Protein AF-A0A2E2KL95-F1 (afdb_monomer)

Mean predicted aligned error: 3.21 Å

Solvent-accessible surface area (backbone atoms only — not comparable to full-atom values): 7588 Å² total; per-residue (Å²): 129,68,72,45,83,98,46,63,73,55,68,81,46,55,66,32,42,45,35,88,83,24,69,52,95,71,27,20,20,25,52,27,46,33,40,53,53,34,44,78,71,75,39,79,72,87,60,60,79,88,52,50,71,86,41,43,65,58,36,27,51,52,53,51,51,48,60,70,66,64,46,44,42,81,46,99,56,91,45,79,69,18,39,34,41,29,14,65,64,91,57,40,55,45,44,19,27,30,40,72,42,83,92,38,21,35,41,30,22,39,86,97,62,9,22,43,76,44,34,68,68,60,43,39,76,73,49,39,73,42,77,46,27,31,36,79,48,132

Nearest PDB structures (foldseek):
  7v6s-assembly2_B  TM=7.556E-01  e=1.097E-03  Escherichia coli K-12
  8xud-assembly1_I  TM=7.707E-01  e=2.550E-03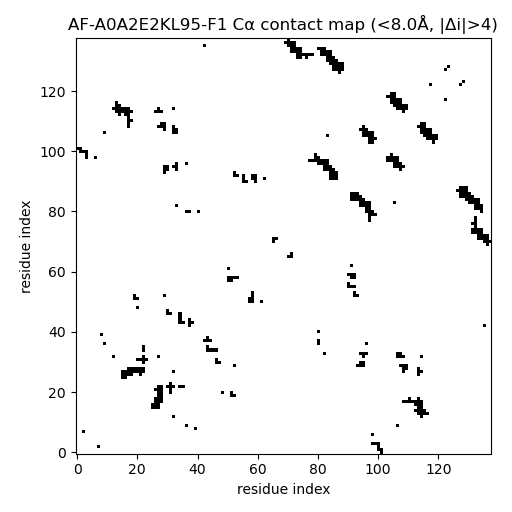  Escherichia coli K-12
  8wt4-assembly1_B  TM=7.125E-01  e=5.848E-02  Bacillus subtilis subsp. subtilis str. 168
  8vp6-assembly1_B  TM=4.740E-01  e=6.914E-01  Acetivibrio thermocellus ATCC 27405
  7t56-assembly1_B  TM=4.232E-01  e=4.270E-01  Acetivibrio thermocellus

Structure (mmCIF, N/CA/C/O backbone):
data_AF-A0A2E2KL95-F1
#
_entry.id   AF-A0A2E2KL95-F1
#
loop_
_atom_site.group_PDB
_atom_site.id
_atom_site.type_symbol
_atom_site.label_atom_id
_atom_site.label_alt_id
_atom_site.label_comp_id
_atom_site.label_asym_id
_atom_site.label_entity_id
_atom_site.label_seq_id
_atom_site.pdbx_PDB_ins_code
_atom_site.Cartn_x
_atom_site.Cartn_y
_atom_site.Cartn_z
_atom_site.occupancy
_atom_site.B_iso_or_equiv
_atom_site.auth_seq_id
_atom_site.auth_comp_id
_atom_site.auth_asym_id
_atom_site.auth_atom_id
_atom_site.pdbx_PDB_model_num
ATOM 1 N N . MET A 1 1 ? 0.826 -25.659 -0.135 1.00 55.69 1 MET A N 1
ATOM 2 C CA . MET A 1 1 ? 0.490 -24.240 -0.348 1.00 55.69 1 MET A CA 1
ATOM 3 C C . MET A 1 1 ? -0.954 -24.123 0.072 1.00 55.69 1 MET A C 1
ATOM 5 O O . MET A 1 1 ? -1.768 -24.802 -0.538 1.00 55.69 1 MET A O 1
ATOM 9 N N . GLU A 1 2 ? -1.243 -23.412 1.159 1.00 57.66 2 GLU A N 1
ATOM 10 C CA . GLU A 1 2 ? -2.640 -23.195 1.558 1.00 57.66 2 GLU A CA 1
ATOM 11 C C . GLU A 1 2 ? -3.350 -22.405 0.443 1.00 57.66 2 GLU A C 1
ATOM 13 O O . GLU A 1 2 ? -2.755 -21.448 -0.080 1.00 57.66 2 GLU A O 1
ATOM 18 N N . PRO A 1 3 ? -4.556 -22.817 0.018 1.00 61.69 3 PRO A N 1
ATOM 19 C CA . PRO A 1 3 ? -5.291 -22.132 -1.036 1.00 61.69 3 PRO A CA 1
ATOM 20 C C . PRO A 1 3 ? -5.648 -20.699 -0.619 1.00 61.69 3 PRO A C 1
ATOM 22 O O . PRO A 1 3 ? -5.939 -20.412 0.540 1.00 61.69 3 PRO A O 1
ATOM 25 N N . LEU A 1 4 ? -5.604 -19.780 -1.585 1.00 76.06 4 LEU A N 1
ATOM 26 C CA . LEU A 1 4 ? -6.007 -18.381 -1.427 1.00 76.06 4 LEU A CA 1
ATOM 27 C C . LEU A 1 4 ? -7.533 -18.255 -1.528 1.00 76.06 4 LEU A C 1
ATOM 29 O O . LEU A 1 4 ? -8.016 -17.545 -2.403 1.00 76.06 4 LEU A O 1
ATOM 33 N N . GLU A 1 5 ? -8.292 -18.969 -0.698 1.00 78.94 5 GLU A N 1
ATOM 34 C CA . GLU A 1 5 ? -9.759 -18.944 -0.786 1.00 78.94 5 GLU A CA 1
ATOM 35 C C . GLU A 1 5 ? -10.292 -17.505 -0.640 1.00 78.94 5 GLU A C 1
ATOM 37 O O . GLU A 1 5 ? -10.025 -16.824 0.355 1.00 78.94 5 GLU A O 1
ATOM 42 N N . GLY A 1 6 ? -11.000 -17.012 -1.662 1.00 86.31 6 GLY A N 1
ATOM 43 C CA . GLY A 1 6 ? -11.497 -15.629 -1.750 1.00 86.31 6 GLY A CA 1
ATOM 44 C C . GLY A 1 6 ? -10.448 -14.574 -2.144 1.00 86.31 6 GLY A C 1
ATOM 45 O O . GLY A 1 6 ? -10.754 -13.381 -2.197 1.00 86.31 6 GLY A O 1
ATOM 46 N N . PHE A 1 7 ? -9.212 -14.996 -2.415 1.00 94.31 7 PHE A N 1
ATOM 47 C CA . PHE A 1 7 ? -8.072 -14.173 -2.832 1.00 94.31 7 PHE A CA 1
ATOM 48 C C . PHE A 1 7 ? -7.351 -14.774 -4.053 1.00 94.31 7 PHE A C 1
ATOM 50 O O . PHE A 1 7 ? -6.176 -14.495 -4.291 1.00 94.31 7 PHE A O 1
ATOM 57 N N . GLU A 1 8 ? -8.026 -15.604 -4.847 1.00 93.31 8 GLU A N 1
ATOM 58 C CA . GLU A 1 8 ? -7.446 -16.309 -5.995 1.00 93.31 8 GLU A CA 1
ATOM 59 C C . GLU A 1 8 ? -6.884 -15.331 -7.035 1.00 93.31 8 GLU A C 1
ATOM 61 O O . GLU A 1 8 ? -5.825 -15.575 -7.618 1.00 93.31 8 GLU A O 1
ATOM 66 N N . TRP A 1 9 ? -7.536 -14.172 -7.172 1.00 94.06 9 TRP A N 1
ATOM 67 C CA . TRP A 1 9 ? -7.135 -13.066 -8.042 1.00 94.06 9 TRP A CA 1
ATOM 68 C C . TRP A 1 9 ? -5.718 -12.555 -7.768 1.00 94.06 9 TRP A C 1
ATOM 70 O O . TRP A 1 9 ? -5.109 -11.961 -8.650 1.00 94.06 9 TRP A O 1
ATOM 80 N N . VAL A 1 10 ? -5.147 -12.784 -6.578 1.00 96.31 10 VAL A N 1
ATOM 81 C CA . VAL A 1 10 ? -3.781 -12.348 -6.242 1.00 96.31 10 VAL A CA 1
ATOM 82 C C . VAL A 1 10 ? -2.755 -12.925 -7.221 1.00 96.31 10 VAL A C 1
ATOM 84 O O . VAL A 1 10 ? -1.794 -12.237 -7.566 1.00 96.31 10 VAL A O 1
ATOM 87 N N . GLN A 1 11 ? -2.967 -14.154 -7.708 1.00 94.25 11 GLN A N 1
ATOM 88 C CA . GLN A 1 11 ? -2.046 -14.816 -8.639 1.00 94.25 11 GLN A CA 1
ATOM 89 C C . GLN A 1 11 ? -1.906 -14.070 -9.971 1.00 94.25 11 GLN A C 1
ATOM 91 O O . GLN A 1 11 ? -0.848 -14.142 -10.589 1.00 94.25 11 GLN A O 1
ATOM 96 N N . GLU A 1 12 ? -2.926 -13.313 -10.379 1.00 94.50 12 GLU A N 1
ATOM 97 C CA . GLU A 1 12 ? -2.916 -12.520 -11.614 1.00 94.50 12 GLU A CA 1
ATOM 98 C C . GLU A 1 12 ? -1.938 -11.341 -11.545 1.00 94.50 12 GLU A C 1
ATOM 100 O O . GLU A 1 12 ? -1.494 -10.844 -12.577 1.00 94.50 12 GLU A O 1
ATOM 105 N N . TYR A 1 13 ? -1.592 -10.898 -10.3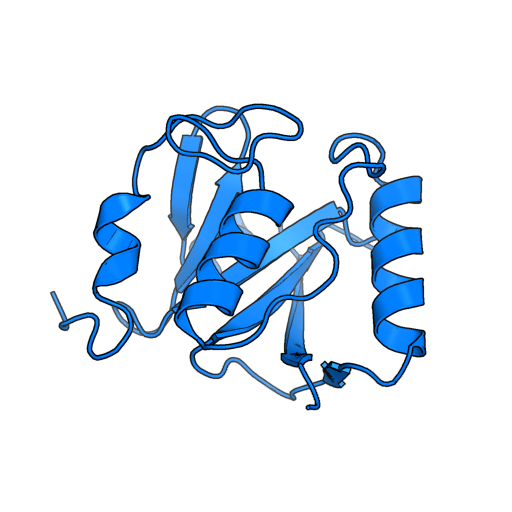33 1.00 96.75 13 TYR A N 1
ATOM 106 C CA . TYR A 1 13 ? -0.739 -9.734 -10.122 1.00 96.75 13 TYR A CA 1
ATOM 107 C C . TYR A 1 13 ? 0.710 -10.094 -9.826 1.00 96.75 13 TYR A C 1
ATOM 109 O O . TYR A 1 13 ? 1.593 -9.273 -10.064 1.00 96.75 13 TYR A O 1
ATOM 117 N N . LEU A 1 14 ? 0.967 -11.277 -9.258 1.00 96.94 14 LEU A N 1
ATOM 118 C CA . LEU A 1 14 ? 2.303 -11.645 -8.795 1.00 96.94 14 LEU A CA 1
ATOM 119 C C . LEU A 1 14 ? 3.332 -11.524 -9.919 1.00 96.94 14 LEU A C 1
ATOM 121 O O . LEU A 1 14 ? 3.109 -11.957 -11.046 1.00 96.94 14 LEU A O 1
ATOM 125 N N . TYR A 1 15 ? 4.483 -10.948 -9.571 1.00 96.88 15 TYR A N 1
ATOM 126 C CA . TYR A 1 15 ? 5.610 -10.696 -10.469 1.00 96.88 15 TYR A CA 1
ATOM 127 C C . TYR A 1 15 ? 5.366 -9.637 -11.550 1.00 96.88 15 TYR A C 1
ATOM 129 O O . TYR A 1 15 ? 6.284 -9.364 -12.327 1.00 96.88 15 TYR A O 1
ATOM 137 N N . LEU A 1 16 ? 4.195 -8.986 -11.589 1.00 98.31 16 LEU A N 1
ATOM 138 C CA . LEU A 1 16 ? 4.009 -7.847 -12.480 1.00 98.31 16 LEU A CA 1
ATOM 139 C C . LEU A 1 16 ? 4.940 -6.692 -12.071 1.00 98.31 16 LEU A C 1
ATOM 141 O O . LEU A 1 16 ? 5.096 -6.420 -10.875 1.00 98.31 16 LEU A O 1
ATOM 145 N N . PRO A 1 17 ? 5.572 -6.014 -13.045 1.00 98.25 17 PRO A N 1
ATOM 146 C CA . PRO A 1 17 ? 6.505 -4.927 -12.801 1.00 98.25 17 PRO A CA 1
ATOM 147 C C . PRO A 1 17 ? 5.967 -3.819 -11.899 1.00 98.25 17 PRO A C 1
ATOM 149 O O . PRO A 1 17 ? 4.783 -3.479 -11.902 1.00 98.25 17 PRO A O 1
ATOM 152 N N . TRP A 1 18 ? 6.896 -3.189 -11.185 1.00 97.88 18 TRP A N 1
ATOM 153 C CA . TRP A 1 18 ? 6.629 -1.922 -10.528 1.00 97.88 18 TRP A CA 1
ATOM 154 C C . TRP A 1 18 ? 6.845 -0.783 -11.518 1.00 97.88 18 TRP A C 1
ATOM 156 O O . TRP A 1 18 ? 7.886 -0.723 -12.175 1.00 97.88 18 TRP A O 1
ATOM 166 N N . GLU A 1 19 ? 5.897 0.142 -11.570 1.00 97.19 19 GLU A N 1
ATOM 167 C CA . GLU A 1 19 ? 6.003 1.391 -12.318 1.00 97.19 19 GLU A CA 1
ATOM 168 C C . GLU A 1 19 ? 5.261 2.486 -11.555 1.00 97.19 19 GLU A C 1
ATOM 170 O O . GLU A 1 19 ? 4.188 2.254 -10.998 1.00 97.19 19 GLU A O 1
ATOM 175 N N . LYS A 1 20 ? 5.856 3.678 -11.497 1.00 95.25 20 LYS A N 1
ATOM 176 C CA . LYS A 1 20 ? 5.309 4.823 -10.767 1.00 95.25 20 LYS A CA 1
ATOM 177 C C . LYS A 1 20 ? 3.935 5.207 -11.332 1.00 95.25 20 LYS A C 1
ATOM 179 O O . LYS A 1 20 ? 3.798 5.307 -12.546 1.00 95.25 20 LYS A O 1
ATOM 184 N N . TYR A 1 21 ? 2.949 5.439 -10.464 1.00 95.88 21 TYR A N 1
ATOM 185 C CA . TYR A 1 21 ? 1.556 5.773 -10.810 1.00 95.88 21 TYR A CA 1
ATOM 186 C C . TYR A 1 21 ? 0.763 4.655 -11.511 1.00 95.88 21 TYR A C 1
ATOM 188 O O . TYR A 1 21 ? -0.399 4.846 -11.881 1.00 95.88 21 TYR A O 1
ATOM 196 N N . ALA A 1 22 ? 1.344 3.467 -11.691 1.00 96.44 22 ALA A N 1
ATOM 197 C CA . ALA A 1 22 ? 0.708 2.414 -12.465 1.00 96.44 22 ALA A CA 1
ATOM 198 C C . ALA A 1 22 ? -0.427 1.718 -11.697 1.00 96.44 22 ALA A C 1
ATOM 200 O O . ALA A 1 22 ? -0.351 1.476 -10.488 1.00 96.44 22 ALA A O 1
ATOM 201 N N . THR A 1 23 ? -1.499 1.387 -12.420 1.00 96.12 23 THR A N 1
ATOM 202 C CA . THR A 1 23 ? -2.718 0.732 -11.896 1.00 96.12 23 THR A CA 1
ATOM 203 C C . THR A 1 23 ? -3.141 -0.447 -12.782 1.00 96.12 23 THR A C 1
ATOM 205 O O . THR A 1 23 ? -4.305 -0.861 -12.792 1.00 96.12 23 THR A O 1
ATOM 208 N N . GLY A 1 24 ? -2.184 -1.001 -13.528 1.00 94.56 24 GLY A N 1
ATOM 209 C CA . GLY A 1 24 ? -2.374 -2.121 -14.435 1.00 94.56 24 GLY A CA 1
ATOM 210 C C . GLY A 1 24 ? -2.618 -1.746 -15.898 1.00 94.56 24 GLY A C 1
ATOM 211 O O . GLY A 1 24 ? -2.632 -0.569 -16.252 1.00 94.56 24 GLY A O 1
ATOM 212 N N . PRO A 1 25 ? -2.833 -2.763 -16.752 1.00 95.69 25 PRO A N 1
ATOM 213 C CA . PRO A 1 25 ? -2.782 -4.188 -16.403 1.00 95.69 25 PRO A CA 1
ATOM 214 C C . PRO A 1 25 ? -1.356 -4.764 -16.378 1.00 95.69 25 PRO A C 1
ATOM 216 O O . PRO A 1 25 ? -1.162 -5.877 -15.912 1.0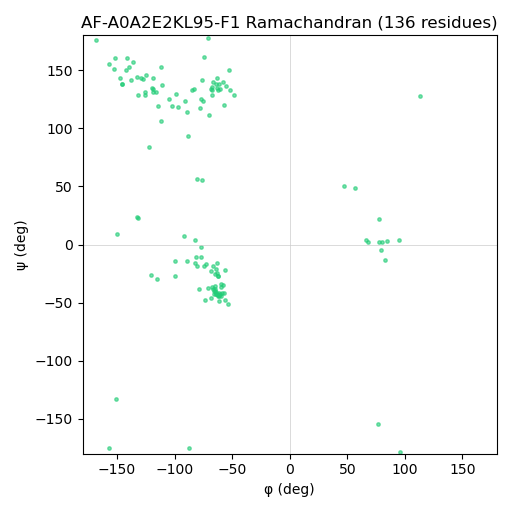0 95.69 25 PRO A O 1
ATOM 219 N N . HIS A 1 26 ? -0.356 -4.033 -16.875 1.00 97.31 26 HIS A N 1
ATOM 220 C CA . HIS A 1 26 ? 0.999 -4.569 -17.063 1.00 97.31 26 HIS A CA 1
ATOM 221 C C . HIS A 1 26 ? 1.988 -4.192 -15.958 1.00 97.31 26 HIS A C 1
ATOM 223 O O . HIS A 1 26 ? 3.056 -4.789 -15.879 1.00 97.31 26 HIS A O 1
ATOM 229 N N . SER A 1 27 ? 1.656 -3.218 -15.115 1.00 98.00 27 SER A N 1
ATOM 230 C CA . SER A 1 27 ? 2.519 -2.733 -14.040 1.00 98.00 27 SER A CA 1
ATOM 231 C C . SER A 1 27 ? 1.694 -2.068 -12.939 1.00 98.00 27 SER A C 1
ATOM 233 O O . SER A 1 27 ? 0.570 -1.612 -13.170 1.00 98.00 27 SER A O 1
ATOM 235 N N . TYR A 1 28 ? 2.237 -2.033 -11.722 1.00 97.88 28 TYR A N 1
ATOM 236 C CA . TYR A 1 28 ? 1.553 -1.500 -10.542 1.00 97.88 28 TYR A CA 1
ATOM 237 C C . TYR A 1 28 ? 2.530 -0.817 -9.591 1.00 97.88 28 TYR A C 1
ATOM 239 O O . TYR A 1 28 ? 3.583 -1.377 -9.291 1.00 97.88 28 TYR A O 1
ATOM 247 N N . ASP A 1 29 ? 2.161 0.330 -9.026 1.00 97.25 29 ASP A N 1
ATOM 248 C CA . ASP A 1 29 ? 2.792 0.815 -7.793 1.00 97.25 29 ASP A CA 1
ATOM 249 C C . ASP A 1 29 ? 2.089 0.251 -6.538 1.00 97.25 29 ASP A C 1
ATOM 251 O O . ASP A 1 29 ? 1.212 -0.619 -6.618 1.00 97.25 29 ASP A O 1
ATOM 255 N N . CYS A 1 30 ? 2.513 0.702 -5.354 1.00 96.88 30 CYS A N 1
ATOM 256 C CA . CYS A 1 30 ? 1.964 0.234 -4.083 1.00 96.88 30 CYS A CA 1
ATOM 257 C C . CYS A 1 30 ? 0.500 0.639 -3.857 1.00 96.88 30 CYS A C 1
ATOM 259 O O . CYS A 1 30 ? -0.276 -0.185 -3.377 1.00 96.88 30 CYS A O 1
ATOM 261 N N . PHE A 1 31 ? 0.089 1.846 -4.243 1.00 97.12 31 PHE A N 1
ATOM 262 C CA . PHE A 1 31 ? -1.315 2.253 -4.182 1.00 97.12 31 PHE A CA 1
ATOM 263 C C . PHE A 1 31 ? -2.153 1.526 -5.238 1.00 97.12 31 PHE A C 1
ATOM 265 O O . PHE A 1 31 ? -3.274 1.120 -4.957 1.00 97.12 31 PHE A O 1
ATOM 272 N N . GLY A 1 32 ? -1.614 1.292 -6.434 1.00 96.81 32 GLY A N 1
ATOM 273 C CA . GLY A 1 32 ? -2.306 0.637 -7.541 1.00 96.81 32 GLY A CA 1
ATOM 274 C C . GLY A 1 32 ? -2.677 -0.802 -7.249 1.00 96.81 32 GLY A C 1
ATOM 275 O O . GLY A 1 32 ? -3.805 -1.207 -7.537 1.00 96.81 32 GLY A O 1
ATOM 276 N N . VAL A 1 33 ? -1.770 -1.567 -6.639 1.00 97.19 33 VAL A N 1
ATOM 277 C CA . VAL A 1 33 ? -2.091 -2.939 -6.227 1.00 97.19 33 VAL A CA 1
ATOM 278 C C . VAL A 1 33 ? -3.125 -2.962 -5.096 1.00 97.19 33 VAL A C 1
ATOM 280 O O . VAL A 1 33 ? -4.013 -3.811 -5.109 1.00 97.19 33 VAL A O 1
ATOM 283 N N . VAL A 1 34 ? -3.080 -2.004 -4.163 1.00 97.25 34 VAL A N 1
ATOM 284 C CA . VAL A 1 34 ? -4.075 -1.889 -3.082 1.00 97.25 34 VAL A CA 1
ATOM 285 C C . VAL A 1 34 ? -5.441 -1.492 -3.630 1.00 97.25 34 VAL A C 1
ATOM 287 O O . VAL A 1 34 ? -6.427 -2.144 -3.307 1.00 97.25 34 VAL A O 1
ATOM 290 N N . TYR A 1 35 ? -5.499 -0.498 -4.515 1.00 97.00 35 TYR A N 1
ATOM 291 C CA . TYR A 1 35 ? -6.722 -0.059 -5.185 1.00 97.00 35 TYR A CA 1
ATOM 292 C C . TYR A 1 35 ? -7.398 -1.210 -5.939 1.00 97.00 35 TYR A C 1
ATOM 294 O O . TYR A 1 35 ? -8.592 -1.450 -5.773 1.00 97.00 35 TYR A O 1
ATOM 302 N N . LYS A 1 36 ? -6.635 -1.980 -6.729 1.00 96.88 36 LYS A N 1
ATOM 303 C CA . LYS A 1 36 ? -7.179 -3.155 -7.423 1.00 96.88 36 LYS A CA 1
ATOM 304 C C . LYS A 1 36 ? -7.605 -4.262 -6.467 1.00 96.88 36 LYS A C 1
ATOM 306 O O . LYS A 1 36 ? -8.666 -4.847 -6.666 1.00 96.88 36 LYS A O 1
ATOM 311 N N . GLY A 1 37 ? -6.804 -4.535 -5.439 1.00 96.44 37 GLY A N 1
ATOM 312 C CA . GLY A 1 37 ? -7.119 -5.558 -4.449 1.00 96.44 37 GLY A CA 1
ATOM 313 C C . GLY A 1 37 ? -8.394 -5.244 -3.670 1.00 96.44 37 GLY A C 1
ATOM 314 O O . GLY A 1 37 ? -9.243 -6.112 -3.515 1.00 96.44 37 GLY A O 1
ATOM 315 N N . LEU A 1 38 ? -8.586 -3.992 -3.250 1.00 95.75 38 LEU A N 1
ATOM 316 C CA . LEU A 1 38 ? -9.836 -3.551 -2.630 1.00 95.75 38 LEU A CA 1
ATOM 317 C C . LEU A 1 38 ? -11.014 -3.626 -3.607 1.00 95.75 38 LEU A C 1
ATOM 319 O O . LEU A 1 38 ? -12.105 -4.022 -3.199 1.00 95.75 38 LEU A O 1
ATOM 323 N N . GLY A 1 39 ? -10.794 -3.341 -4.895 1.00 95.75 39 GLY A N 1
ATOM 324 C CA . GLY A 1 39 ? -11.816 -3.484 -5.934 1.00 95.75 39 GLY A CA 1
ATOM 325 C C . GLY A 1 39 ? -12.356 -4.912 -6.042 1.00 95.75 39 GLY A C 1
ATOM 326 O O . GLY A 1 39 ? -13.569 -5.103 -6.111 1.00 95.75 39 GLY A O 1
ATOM 327 N 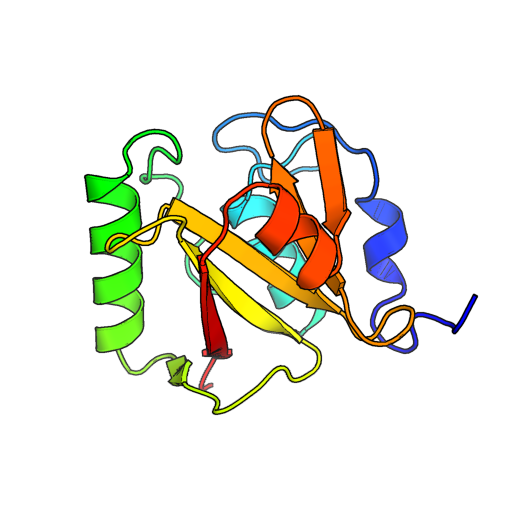N . HIS A 1 40 ? -11.479 -5.916 -5.952 1.00 94.94 40 HIS A N 1
ATOM 328 C CA . HIS A 1 40 ? -11.871 -7.332 -5.867 1.00 94.94 40 HIS A CA 1
ATOM 329 C C . HIS A 1 40 ? -12.673 -7.665 -4.601 1.00 94.94 40 HIS A C 1
ATOM 331 O O . HIS A 1 40 ? -13.473 -8.597 -4.600 1.00 94.94 40 HIS A O 1
ATOM 337 N N . LEU A 1 41 ? -12.508 -6.878 -3.536 1.00 92.75 41 LEU A N 1
ATOM 338 C CA . LEU A 1 41 ? -13.265 -6.982 -2.285 1.00 92.75 41 LEU A CA 1
ATOM 339 C C . LEU A 1 41 ? -14.522 -6.089 -2.264 1.00 92.75 41 LEU A C 1
ATOM 341 O O . LEU A 1 41 ? -15.184 -5.972 -1.231 1.00 92.75 41 LEU A O 1
ATOM 345 N N . GLY A 1 42 ? -14.867 -5.462 -3.393 1.00 92.88 42 GLY A N 1
ATOM 346 C CA . GLY A 1 42 ? -16.052 -4.615 -3.535 1.00 92.88 42 GLY A CA 1
ATOM 347 C C . GLY A 1 42 ? -15.911 -3.215 -2.929 1.00 92.88 42 GLY A C 1
ATOM 348 O O . GLY A 1 42 ? -16.925 -2.592 -2.618 1.00 92.88 42 GLY A O 1
ATOM 349 N N . CYS A 1 43 ? -14.686 -2.716 -2.746 1.00 90.94 43 CYS A N 1
ATOM 350 C CA . CYS A 1 43 ? -14.402 -1.363 -2.266 1.00 90.94 43 CYS A CA 1
ATOM 351 C C . CYS A 1 43 ? -13.473 -0.626 -3.241 1.00 90.94 43 CYS A C 1
ATOM 353 O O . CYS A 1 43 ? -12.415 -1.127 -3.598 1.00 90.94 43 CYS A O 1
ATOM 355 N N . LEU A 1 44 ? -13.848 0.578 -3.666 1.00 87.19 44 LEU A N 1
ATOM 356 C CA . LEU A 1 44 ? -13.040 1.400 -4.570 1.00 87.19 44 LEU A CA 1
ATOM 357 C C . LEU A 1 44 ? -12.749 2.749 -3.897 1.00 87.19 44 LEU A C 1
ATOM 359 O O . LEU A 1 44 ? -13.508 3.692 -4.120 1.00 87.19 44 LEU A O 1
ATOM 363 N N . PRO A 1 45 ? -11.711 2.841 -3.042 1.00 86.50 45 PRO A N 1
ATOM 364 C CA . PRO A 1 45 ? -11.295 4.121 -2.469 1.00 86.50 45 PRO A CA 1
ATOM 365 C C . PRO A 1 45 ? -10.645 5.007 -3.540 1.00 86.50 45 PRO A C 1
ATOM 367 O O . PRO A 1 45 ? -10.464 4.581 -4.686 1.00 86.50 45 PRO A O 1
ATOM 370 N N . ASP A 1 46 ? -10.250 6.225 -3.169 1.00 90.94 46 ASP A N 1
ATOM 371 C CA . ASP A 1 46 ? -9.397 7.035 -4.036 1.00 90.94 46 ASP A CA 1
ATOM 372 C C . ASP A 1 46 ? -8.083 6.286 -4.340 1.00 90.94 46 ASP A C 1
ATOM 374 O O . ASP A 1 46 ? -7.506 5.580 -3.508 1.00 90.94 46 ASP A O 1
ATOM 378 N N . ARG A 1 47 ? -7.635 6.387 -5.589 1.00 91.69 47 ARG A N 1
ATOM 379 C CA . ARG A 1 47 ? -6.395 5.785 -6.074 1.00 91.69 47 ARG A CA 1
ATOM 380 C C . ARG A 1 47 ? -5.174 6.635 -5.713 1.00 91.69 47 ARG A C 1
ATOM 382 O O . ARG A 1 47 ? -4.066 6.099 -5.759 1.00 91.69 47 ARG A O 1
ATOM 389 N N . HIS A 1 48 ? -5.346 7.914 -5.385 1.00 91.94 48 HIS A N 1
ATOM 390 C CA . HIS A 1 48 ? -4.257 8.834 -5.045 1.00 91.94 48 HIS A CA 1
ATOM 391 C C . HIS A 1 48 ? -3.187 8.961 -6.147 1.00 91.94 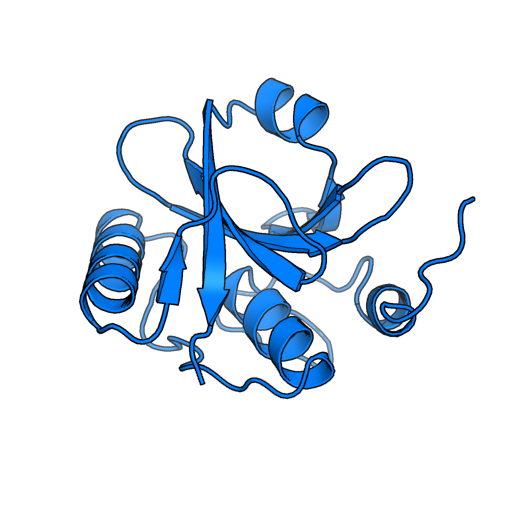48 HIS A C 1
ATOM 393 O O . HIS A 1 48 ? -1.989 8.811 -5.900 1.00 91.94 48 HIS A O 1
ATOM 399 N N . LEU A 1 49 ? -3.603 9.183 -7.402 1.00 92.38 49 LEU A N 1
ATOM 400 C CA . LEU A 1 49 ? -2.670 9.336 -8.538 1.00 92.38 49 LEU A CA 1
ATOM 401 C C . LEU A 1 49 ? -1.806 10.604 -8.439 1.00 92.38 49 LEU A C 1
ATOM 403 O O . LEU A 1 49 ? -0.763 10.692 -9.083 1.00 92.38 49 LEU A O 1
ATOM 407 N N . GLU A 1 50 ? -2.223 11.571 -7.630 1.00 88.38 50 GLU A N 1
ATOM 408 C CA . GLU A 1 50 ? -1.485 12.783 -7.291 1.00 88.38 50 GLU A CA 1
ATOM 409 C C . GLU A 1 50 ? -0.297 12.533 -6.350 1.00 88.38 50 GLU A C 1
ATOM 411 O O . GLU A 1 50 ? 0.587 13.383 -6.244 1.00 88.38 50 GLU A O 1
ATOM 416 N N . VAL A 1 51 ? -0.244 11.376 -5.681 1.00 89.12 51 VAL A N 1
ATOM 417 C CA . VAL A 1 51 ? 0.786 11.073 -4.684 1.00 89.12 51 VAL A CA 1
ATOM 418 C C . VAL A 1 51 ? 2.003 10.430 -5.328 1.00 89.12 51 VAL A C 1
ATOM 420 O O . VAL A 1 51 ? 1.976 9.291 -5.795 1.00 89.12 51 VAL A O 1
ATOM 423 N N . ASP A 1 52 ? 3.123 11.145 -5.289 1.00 88.50 52 ASP A N 1
ATOM 424 C CA . ASP A 1 52 ? 4.428 10.564 -5.568 1.00 88.50 52 ASP A CA 1
ATOM 425 C C . ASP A 1 52 ? 4.843 9.610 -4.434 1.00 88.50 52 ASP A C 1
ATOM 427 O O . ASP A 1 52 ? 5.147 10.041 -3.326 1.00 88.50 52 ASP A O 1
ATOM 431 N N . GLY A 1 53 ? 4.894 8.304 -4.715 1.00 81.75 53 GLY A N 1
ATOM 432 C CA . GLY A 1 53 ? 5.328 7.295 -3.741 1.00 81.75 53 GLY A CA 1
ATOM 433 C C . GLY A 1 53 ? 6.788 7.424 -3.276 1.00 81.75 53 GLY A C 1
ATOM 434 O O . GLY A 1 53 ? 7.151 6.831 -2.260 1.00 81.75 53 GLY A O 1
ATOM 435 N N . ASP A 1 54 ? 7.623 8.192 -3.984 1.00 87.56 54 ASP A N 1
ATOM 436 C CA . ASP A 1 54 ? 8.986 8.521 -3.556 1.00 87.56 54 ASP A CA 1
ATOM 437 C C . ASP A 1 54 ? 9.033 9.808 -2.694 1.00 87.56 54 ASP A C 1
ATOM 439 O O . ASP A 1 54 ? 10.022 10.034 -1.992 1.00 87.56 54 ASP A O 1
ATOM 443 N N . ASP A 1 55 ? 7.963 10.616 -2.668 1.00 93.69 55 ASP A N 1
ATOM 444 C CA . ASP A 1 55 ? 7.792 11.735 -1.732 1.00 93.69 55 ASP A CA 1
ATOM 445 C C . ASP A 1 55 ? 7.129 11.237 -0.441 1.00 93.69 55 ASP A C 1
ATOM 447 O O . ASP A 1 55 ? 5.907 11.167 -0.295 1.00 93.69 55 ASP A O 1
ATOM 451 N N . TRP A 1 56 ? 7.961 10.884 0.539 1.00 94.06 56 TRP A N 1
ATOM 452 C CA . TRP A 1 56 ? 7.481 10.331 1.807 1.00 94.06 56 TRP A CA 1
ATOM 453 C C . TRP A 1 56 ? 6.651 11.323 2.624 1.00 94.06 56 TRP A C 1
ATOM 455 O O . TRP A 1 56 ? 5.849 10.890 3.449 1.00 94.06 56 TRP A O 1
ATOM 465 N N . ALA A 1 57 ? 6.846 12.632 2.440 1.00 95.44 57 ALA A N 1
ATOM 466 C CA . ALA A 1 57 ? 6.053 13.636 3.137 1.00 95.44 57 ALA A CA 1
ATOM 467 C C . ALA A 1 57 ? 4.648 13.708 2.556 1.00 95.44 57 ALA A C 1
ATOM 469 O O . ALA A 1 57 ? 3.681 13.632 3.315 1.00 95.44 57 ALA A O 1
ATOM 470 N N . LEU A 1 58 ? 4.538 13.767 1.229 1.00 95.75 58 LEU A N 1
ATOM 471 C CA . LEU A 1 58 ? 3.252 13.726 0.547 1.00 95.75 58 LEU A CA 1
ATOM 472 C C . LEU A 1 58 ? 2.517 12.413 0.833 1.00 95.75 58 LEU A C 1
ATOM 474 O O . LEU A 1 58 ? 1.377 12.454 1.283 1.00 95.75 58 LEU A O 1
ATOM 478 N N . PHE A 1 59 ? 3.191 11.265 0.693 1.00 96.44 59 PHE A N 1
ATOM 479 C CA . PHE A 1 59 ? 2.620 9.956 1.022 1.00 96.44 59 PHE A CA 1
ATOM 480 C C . PHE A 1 59 ? 2.073 9.922 2.449 1.00 96.44 59 PHE A C 1
ATOM 482 O O . PHE A 1 59 ? 0.933 9.518 2.680 1.00 96.44 59 PHE A O 1
ATOM 489 N N . HIS A 1 60 ? 2.885 10.341 3.423 1.00 97.31 60 HIS A N 1
ATOM 490 C CA . HIS A 1 60 ? 2.482 10.310 4.821 1.00 97.31 60 HIS A CA 1
ATOM 491 C C . HIS A 1 60 ? 1.277 11.212 5.082 1.00 97.31 60 HIS A C 1
ATOM 493 O O . HIS 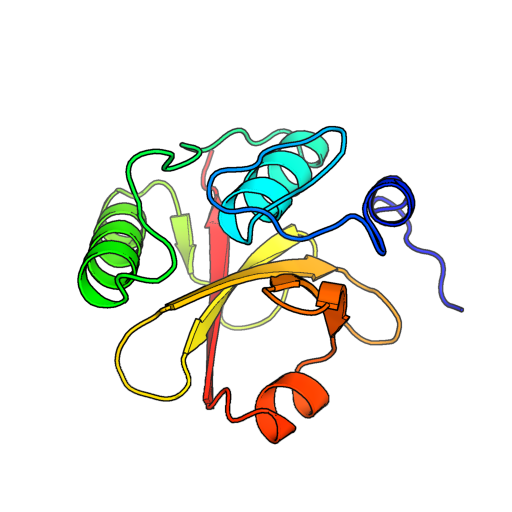A 1 60 ? 0.349 10.777 5.756 1.00 97.31 60 HIS A O 1
ATOM 499 N N . ASN A 1 61 ? 1.272 12.427 4.533 1.00 97.06 61 ASN A N 1
ATOM 500 C CA . ASN A 1 61 ? 0.175 13.374 4.713 1.00 97.06 61 ASN A CA 1
ATOM 501 C C . ASN A 1 61 ? -1.125 12.876 4.070 1.00 97.06 61 ASN A C 1
ATOM 503 O O . ASN A 1 61 ? -2.174 12.991 4.698 1.00 97.06 61 ASN A O 1
ATOM 507 N N . THR A 1 62 ? -1.069 12.266 2.881 1.00 96.25 62 THR A N 1
ATOM 508 C CA . THR A 1 62 ? -2.251 11.649 2.257 1.00 96.25 62 THR A CA 1
ATOM 509 C C . THR A 1 62 ? -2.809 10.525 3.121 1.00 96.25 62 THR A C 1
ATOM 511 O O . THR A 1 62 ? -4.009 10.463 3.359 1.00 96.25 62 THR A O 1
ATOM 514 N N . VAL A 1 63 ? -1.939 9.670 3.663 1.00 95.69 63 VAL A N 1
ATOM 515 C CA . VAL A 1 63 ? -2.356 8.601 4.578 1.00 95.69 63 VAL A CA 1
ATOM 516 C C . VAL A 1 63 ? -3.026 9.159 5.836 1.00 95.69 63 VAL A C 1
ATOM 518 O O . VAL A 1 63 ? -4.040 8.615 6.261 1.00 95.69 63 VAL A O 1
ATOM 521 N N . LEU A 1 64 ? -2.490 10.228 6.434 1.00 96.69 64 LEU A N 1
ATOM 522 C CA . LEU A 1 64 ? -3.119 10.863 7.598 1.00 96.69 64 LEU A CA 1
ATOM 523 C C . LEU A 1 64 ? -4.493 11.451 7.244 1.00 96.69 64 LEU A C 1
ATOM 525 O O . LEU A 1 64 ? -5.440 11.261 8.001 1.00 96.69 64 LEU A O 1
ATOM 529 N N . ALA A 1 65 ? -4.628 12.088 6.078 1.00 96.38 65 ALA A N 1
ATOM 530 C CA . ALA A 1 65 ? -5.910 12.610 5.607 1.00 96.38 65 ALA A CA 1
ATOM 531 C C . ALA A 1 65 ? -6.953 11.493 5.415 1.00 96.38 65 ALA A C 1
ATOM 533 O O . ALA A 1 65 ? -8.096 11.637 5.845 1.00 96.38 65 ALA A O 1
ATOM 534 N N . GLU A 1 66 ? -6.557 10.346 4.853 1.00 95.38 66 GLU A N 1
ATOM 535 C CA . GLU A 1 66 ? -7.422 9.164 4.767 1.00 95.38 66 GLU A CA 1
ATOM 536 C C . GLU A 1 66 ? -7.817 8.653 6.159 1.00 95.38 66 GLU A C 1
ATOM 538 O O . GLU A 1 66 ? -8.992 8.389 6.407 1.00 95.38 66 GLU A O 1
ATOM 543 N N . GLN A 1 67 ? -6.879 8.575 7.108 1.00 95.12 67 GLN A N 1
ATOM 544 C CA . GLN A 1 67 ? -7.178 8.176 8.491 1.00 95.12 67 GLN A CA 1
ATOM 545 C C . GLN A 1 67 ? -8.183 9.121 9.173 1.00 95.12 67 GLN A C 1
ATOM 547 O O . GLN A 1 67 ? -9.033 8.665 9.937 1.00 95.12 67 GLN A O 1
ATOM 552 N N . GLU A 1 68 ? -8.112 10.420 8.881 1.00 96.19 68 GLU A N 1
ATOM 553 C CA . GLU A 1 68 ? -8.998 11.455 9.425 1.00 96.19 68 GLU A CA 1
ATOM 554 C C . GLU A 1 68 ? -10.346 11.563 8.688 1.00 96.19 68 GLU A C 1
ATOM 556 O O . GLU A 1 68 ? -11.294 12.129 9.231 1.00 96.19 68 GLU A O 1
ATOM 561 N N . SER A 1 69 ? -10.471 10.983 7.489 1.00 94.69 69 SER A N 1
ATOM 562 C CA . SER A 1 69 ? -11.683 11.065 6.656 1.00 94.69 69 SER A CA 1
ATOM 563 C C . SER A 1 69 ? -12.922 10.401 7.269 1.00 94.69 69 SER A C 1
ATOM 565 O O . SER A 1 69 ? -14.046 10.687 6.862 1.00 94.69 69 SER A O 1
ATOM 567 N N . GLY A 1 70 ? -12.732 9.481 8.221 1.00 93.62 70 GLY A N 1
ATOM 568 C CA . GLY A 1 70 ? -13.797 8.629 8.756 1.00 93.62 70 GLY A CA 1
ATOM 569 C C . GLY A 1 70 ? -14.165 7.435 7.864 1.00 93.62 70 GLY A C 1
ATOM 570 O O . GLY A 1 70 ? -14.927 6.575 8.301 1.00 93.62 70 GLY A O 1
ATOM 571 N N . ASN A 1 71 ? -13.573 7.318 6.670 1.00 93.81 71 ASN A N 1
ATOM 572 C CA . ASN A 1 71 ? -13.804 6.205 5.741 1.00 93.81 71 ASN A CA 1
ATOM 573 C C . ASN A 1 71 ? -13.071 4.921 6.144 1.00 93.81 71 ASN A C 1
ATOM 575 O O . ASN A 1 71 ? -13.191 3.903 5.468 1.00 93.81 71 ASN A O 1
ATOM 579 N N . TRP A 1 72 ? -12.288 4.948 7.224 1.00 96.44 72 TRP A N 1
ATOM 580 C CA . TRP A 1 72 ? -11.439 3.835 7.624 1.00 96.44 72 TRP A CA 1
ATOM 581 C C . TRP A 1 72 ? -11.574 3.520 9.104 1.00 96.44 72 TRP A C 1
ATOM 583 O O . TRP A 1 72 ? -11.687 4.394 9.961 1.00 96.44 72 TRP A O 1
ATOM 593 N N . ARG A 1 73 ? -11.499 2.228 9.414 1.00 96.94 73 ARG A N 1
ATOM 594 C CA . ARG A 1 73 ? -11.462 1.711 10.776 1.00 96.94 73 ARG A CA 1
ATOM 595 C C . ARG A 1 73 ? -10.121 1.046 11.027 1.00 96.94 73 ARG A C 1
ATOM 597 O O . ARG A 1 73 ? -9.798 0.045 10.382 1.00 96.94 73 ARG A O 1
ATOM 604 N N . GLN A 1 74 ? -9.381 1.572 12.000 1.00 98.06 74 GLN A N 1
ATOM 605 C CA . GLN A 1 74 ? -8.145 0.955 12.466 1.00 98.06 74 GLN A CA 1
ATOM 606 C C . GLN A 1 74 ? -8.441 -0.376 13.160 1.00 98.06 74 GLN A C 1
ATOM 608 O O . GLN A 1 74 ? -9.403 -0.504 13.923 1.00 98.06 74 GLN A O 1
ATOM 613 N N . LEU A 1 75 ? -7.592 -1.367 12.915 1.00 98.31 75 LEU A N 1
ATOM 614 C CA . LEU A 1 75 ? -7.648 -2.686 13.529 1.00 98.31 75 LEU A CA 1
ATOM 615 C C . LEU A 1 75 ? -6.457 -2.896 14.467 1.00 98.31 75 LEU A C 1
ATOM 617 O O . LEU A 1 75 ? -5.371 -2.362 14.254 1.00 98.31 75 LEU A O 1
ATOM 621 N N . GLN A 1 76 ? -6.647 -3.749 15.476 1.00 96.94 76 GLN A N 1
ATOM 622 C CA . GLN A 1 76 ? -5.581 -4.158 16.404 1.00 96.94 76 GLN A CA 1
ATOM 623 C C . GLN A 1 76 ? -4.625 -5.202 15.805 1.00 96.94 76 GLN A C 1
ATOM 625 O O . GLN A 1 76 ? -3.582 -5.500 16.381 1.00 96.94 76 GLN A O 1
ATOM 630 N N . GLY A 1 77 ? -4.972 -5.777 14.654 1.00 95.00 77 GLY A N 1
ATOM 631 C CA . GLY A 1 77 ? -4.186 -6.819 14.017 1.00 95.00 77 GLY A CA 1
ATOM 632 C C . GLY A 1 77 ? -4.641 -7.107 12.589 1.00 95.00 77 GLY A C 1
ATOM 633 O O . GLY A 1 77 ? -5.629 -6.531 12.122 1.00 95.00 77 GLY A O 1
ATOM 634 N N . PRO A 1 78 ? -3.914 -7.991 11.895 1.00 95.56 78 PRO A N 1
ATOM 635 C CA . PRO A 1 78 ? -4.205 -8.322 10.515 1.00 95.56 78 PRO A CA 1
ATOM 636 C C . PRO A 1 78 ? -5.522 -9.092 10.370 1.00 95.56 78 PRO A C 1
ATOM 638 O O . PRO A 1 78 ? -5.763 -10.082 11.058 1.00 95.56 78 PRO A O 1
ATOM 641 N N . VAL A 1 79 ? -6.338 -8.669 9.409 1.00 95.25 79 VAL A N 1
ATOM 642 C CA . VAL A 1 79 ? -7.565 -9.344 8.962 1.00 95.25 79 VAL A CA 1
ATOM 643 C C . VAL A 1 79 ? -7.487 -9.466 7.436 1.00 95.25 79 VAL A C 1
ATOM 645 O O . VAL A 1 79 ? -6.947 -8.552 6.808 1.00 95.25 79 VAL A O 1
ATOM 648 N N . PRO A 1 80 ? -7.966 -10.560 6.808 1.00 95.25 80 PRO A N 1
ATOM 649 C CA . PRO A 1 80 ? -7.998 -10.675 5.348 1.00 95.25 80 PRO A CA 1
ATOM 650 C C . PRO A 1 80 ? -8.603 -9.431 4.685 1.00 95.25 80 PRO A C 1
ATOM 652 O O . PRO A 1 80 ? -9.675 -8.976 5.078 1.00 95.25 80 PRO A O 1
ATOM 655 N N . GLY A 1 81 ? -7.895 -8.865 3.707 1.00 95.31 81 GLY A N 1
ATOM 656 C CA . GLY A 1 81 ? -8.318 -7.658 2.996 1.00 95.31 81 GLY A CA 1
ATOM 657 C C . GLY A 1 81 ? -8.044 -6.338 3.723 1.00 95.31 81 GLY A C 1
ATOM 658 O O . GLY A 1 81 ? -8.392 -5.284 3.199 1.00 95.31 81 GLY A O 1
ATOM 659 N N . ALA A 1 82 ? -7.415 -6.354 4.902 1.00 97.50 82 ALA A N 1
ATOM 660 C CA . ALA A 1 82 ? -6.990 -5.124 5.561 1.00 97.50 82 ALA A CA 1
ATOM 661 C C . ALA A 1 82 ? -5.873 -4.434 4.766 1.00 97.50 82 ALA A C 1
ATOM 663 O O . ALA A 1 82 ? -4.904 -5.071 4.353 1.00 97.50 82 ALA A O 1
ATOM 664 N N . VAL A 1 83 ? -5.970 -3.118 4.608 1.00 98.12 83 VAL A N 1
ATOM 665 C CA . VAL A 1 83 ? -4.862 -2.280 4.154 1.00 98.12 83 VAL A CA 1
ATOM 666 C C . VAL A 1 83 ? -3.787 -2.265 5.234 1.00 98.12 83 VAL A C 1
ATOM 668 O O . VAL A 1 83 ? -4.081 -2.083 6.414 1.00 98.12 83 VAL A O 1
ATOM 671 N N . VAL A 1 84 ? -2.536 -2.462 4.825 1.00 98.62 84 VAL A N 1
ATOM 672 C CA . VAL A 1 84 ? -1.364 -2.489 5.700 1.00 98.62 84 VAL A CA 1
ATOM 673 C C . VAL A 1 84 ? -0.498 -1.275 5.398 1.00 98.62 84 VAL A C 1
ATOM 675 O O . VAL A 1 84 ? 0.188 -1.236 4.377 1.00 98.62 84 VAL A O 1
ATOM 678 N N . LEU A 1 85 ? -0.508 -0.291 6.293 1.00 98.38 85 LEU A N 1
ATOM 679 C CA . LEU A 1 85 ? 0.403 0.849 6.241 1.00 98.38 85 LEU A CA 1
ATOM 680 C C . LEU A 1 85 ? 1.735 0.467 6.873 1.00 98.38 85 LEU A C 1
ATOM 682 O O . LEU A 1 85 ? 1.774 -0.110 7.961 1.00 98.38 85 LEU A O 1
ATOM 686 N N . MET A 1 86 ? 2.834 0.812 6.210 1.00 98.38 86 MET A N 1
ATOM 687 C CA . MET A 1 86 ? 4.175 0.396 6.604 1.00 98.38 86 MET A CA 1
ATOM 688 C C . MET A 1 86 ? 5.128 1.582 6.720 1.00 98.38 86 MET A C 1
ATOM 690 O O . MET A 1 86 ? 5.098 2.532 5.931 1.00 98.38 86 MET A O 1
ATOM 694 N N . SER A 1 87 ? 6.009 1.514 7.717 1.00 97.38 87 SER A N 1
ATOM 695 C CA . SER A 1 87 ? 7.100 2.469 7.878 1.00 97.38 87 SER A CA 1
ATOM 696 C C . SER A 1 87 ? 8.346 1.837 8.490 1.00 97.38 87 SER A C 1
ATOM 698 O O . SER A 1 87 ? 8.277 1.039 9.422 1.00 97.38 87 SER A O 1
ATOM 700 N N . LYS A 1 88 ? 9.513 2.273 8.018 1.00 96.19 88 LYS A N 1
ATOM 701 C CA . LYS A 1 88 ? 10.831 2.084 8.646 1.00 96.19 88 LYS A CA 1
ATOM 702 C C . LYS A 1 88 ? 11.073 2.977 9.873 1.00 96.19 88 LYS A C 1
ATOM 704 O O . LYS A 1 88 ? 11.992 2.706 10.647 1.00 96.19 88 LYS A O 1
ATOM 709 N N . ALA A 1 89 ? 10.307 4.056 10.040 1.00 94.00 89 ALA A N 1
ATOM 710 C CA . ALA A 1 89 ? 10.480 5.044 11.105 1.00 94.00 89 ALA A CA 1
ATOM 711 C C . ALA A 1 89 ? 9.132 5.699 11.474 1.00 94.00 89 ALA A C 1
ATOM 713 O O . ALA A 1 89 ? 8.150 4.999 11.705 1.00 94.00 89 ALA A O 1
ATOM 714 N N . ARG A 1 90 ? 9.089 7.035 11.582 1.00 92.50 90 ARG A N 1
ATOM 715 C CA . ARG A 1 90 ? 7.897 7.779 12.016 1.00 92.50 90 ARG A CA 1
ATOM 716 C C . ARG A 1 90 ? 6.843 7.944 10.916 1.00 92.50 90 ARG A C 1
ATOM 718 O O . ARG A 1 90 ? 5.659 7.882 11.216 1.00 92.50 90 ARG A O 1
ATOM 725 N N . MET A 1 91 ? 7.271 8.164 9.673 1.00 96.75 91 MET A N 1
ATOM 726 C CA . MET A 1 91 ? 6.386 8.515 8.554 1.00 96.75 91 MET A CA 1
ATOM 727 C C . MET A 1 91 ? 6.053 7.293 7.706 1.00 96.75 91 MET A C 1
ATOM 729 O O . MET A 1 91 ? 6.965 6.564 7.294 1.00 96.75 91 MET A O 1
ATOM 733 N N . PHE A 1 92 ? 4.768 7.066 7.441 1.00 97.62 92 PHE A N 1
ATOM 734 C CA . PHE A 1 92 ? 4.334 6.057 6.475 1.00 97.62 92 PHE A CA 1
ATOM 735 C C . PHE A 1 92 ? 4.859 6.397 5.084 1.00 97.62 92 PHE A C 1
ATOM 737 O O . PHE A 1 92 ? 4.875 7.559 4.699 1.00 97.62 92 PHE A O 1
ATOM 744 N N . HIS A 1 93 ? 5.318 5.381 4.364 1.00 96.56 93 HIS A N 1
ATOM 745 C CA . HIS A 1 93 ? 5.864 5.536 3.009 1.00 96.56 93 HIS A CA 1
ATOM 746 C C . HIS A 1 93 ? 5.646 4.293 2.147 1.00 96.56 93 HIS A C 1
ATOM 748 O O . HIS A 1 93 ? 6.252 4.150 1.089 1.00 96.56 93 HIS A O 1
ATOM 754 N N . HIS A 1 94 ? 4.860 3.334 2.634 1.00 97.69 94 HIS A N 1
ATOM 755 C CA . HIS A 1 94 ? 4.515 2.152 1.866 1.00 97.69 94 HIS A CA 1
ATOM 756 C C . HIS A 1 94 ? 3.170 1.601 2.310 1.00 97.69 94 HIS A C 1
ATOM 758 O O . HIS A 1 94 ? 2.792 1.730 3.477 1.00 97.69 94 HIS A O 1
ATOM 764 N N . VAL A 1 95 ? 2.467 0.963 1.381 1.00 98.00 95 VAL A N 1
ATOM 765 C CA . VAL A 1 95 ? 1.154 0.365 1.619 1.00 98.00 95 VAL A CA 1
ATOM 766 C C . VAL A 1 95 ? 1.041 -0.978 0.900 1.00 98.00 95 VAL A C 1
ATOM 768 O O . VAL A 1 95 ? 1.731 -1.232 -0.091 1.00 98.00 95 VAL A O 1
ATOM 771 N N . GLY A 1 96 ? 0.207 -1.858 1.437 1.00 98.19 96 GLY A N 1
ATOM 772 C CA . GLY A 1 96 ? -0.138 -3.145 0.848 1.00 98.19 96 GLY A CA 1
ATOM 773 C C . GLY A 1 96 ? -1.483 -3.651 1.357 1.00 98.19 96 GLY A C 1
ATOM 774 O O . GLY A 1 96 ? -2.169 -2.956 2.103 1.00 98.19 96 GLY A O 1
ATOM 775 N N . LEU A 1 97 ? -1.852 -4.866 0.965 1.00 98.06 97 LEU A N 1
ATOM 776 C CA . LEU A 1 97 ? -3.079 -5.541 1.381 1.00 98.06 97 LEU A CA 1
ATOM 777 C C . LEU A 1 97 ? -2.742 -6.839 2.115 1.00 98.06 97 LEU A C 1
ATOM 779 O O . LEU A 1 97 ? -1.902 -7.612 1.660 1.00 98.06 97 LEU A O 1
ATOM 783 N N . TRP A 1 98 ? -3.396 -7.102 3.240 1.00 98.06 98 TRP A N 1
ATOM 784 C CA . TRP A 1 98 ? -3.226 -8.346 3.975 1.00 98.06 98 TRP A CA 1
ATOM 785 C C . TRP A 1 98 ? -3.952 -9.497 3.279 1.00 98.06 98 TRP A C 1
ATOM 787 O O . TRP A 1 98 ? -5.168 -9.460 3.087 1.00 98.06 98 TRP A O 1
ATOM 797 N N . VAL A 1 99 ? -3.206 -10.547 2.950 1.00 96.81 99 VAL A N 1
ATOM 798 C CA . VAL A 1 99 ? -3.695 -11.757 2.288 1.00 96.81 99 VAL A CA 1
ATOM 799 C C . VAL A 1 99 ? -3.446 -12.958 3.209 1.00 96.81 99 VAL A C 1
ATOM 801 O O . VAL A 1 99 ? -2.321 -13.118 3.701 1.00 96.81 99 VAL A O 1
ATOM 804 N N . PRO A 1 100 ? -4.443 -13.834 3.445 1.00 93.56 100 PRO A N 1
ATOM 805 C CA . PRO A 1 100 ? -4.316 -14.999 4.325 1.00 93.56 100 PRO A CA 1
ATOM 806 C C . PRO A 1 100 ? -3.529 -16.151 3.670 1.00 93.56 100 PRO A C 1
ATOM 808 O O . PRO A 1 100 ? -4.000 -17.277 3.576 1.00 93.56 100 PRO A O 1
ATOM 811 N N . HIS A 1 101 ? -2.305 -15.884 3.212 1.00 90.12 101 HIS A N 1
ATOM 812 C CA . HIS A 1 101 ? -1.444 -16.868 2.558 1.00 90.12 101 HIS A CA 1
ATOM 813 C C . HIS A 1 101 ? -0.314 -17.334 3.480 1.00 90.12 101 HIS A C 1
ATOM 815 O O . HIS A 1 101 ? 0.451 -16.501 3.967 1.00 90.12 101 HIS A O 1
ATOM 821 N N . ASN A 1 102 ? -0.182 -18.651 3.696 1.00 87.12 102 ASN A N 1
ATOM 822 C CA . ASN A 1 102 ? 0.877 -19.281 4.507 1.00 87.12 102 ASN A CA 1
ATOM 823 C C . ASN A 1 102 ? 1.104 -18.598 5.875 1.00 87.12 102 ASN A C 1
ATOM 825 O O . ASN A 1 102 ? 2.228 -18.239 6.224 1.00 87.12 102 ASN A O 1
ATOM 829 N N . GLY A 1 103 ? 0.029 -18.381 6.638 1.00 85.94 103 GLY A N 1
ATOM 830 C CA . GLY A 1 103 ? 0.089 -17.692 7.936 1.00 85.94 103 GLY A CA 1
ATOM 831 C C . GLY A 1 103 ? 0.037 -16.161 7.855 1.00 85.94 103 GLY A C 1
ATOM 832 O O . GLY A 1 103 ? 0.087 -15.501 8.890 1.00 85.94 103 GLY A O 1
ATOM 833 N N . GLY A 1 104 ? -0.120 -15.602 6.652 1.00 93.12 104 GLY A N 1
ATOM 834 C CA . GLY A 1 104 ? -0.373 -14.185 6.423 1.00 93.12 104 GLY A CA 1
ATOM 835 C C . GLY A 1 104 ? 0.774 -13.465 5.722 1.00 93.12 104 GLY A C 1
ATOM 836 O O . GLY A 1 104 ? 1.932 -13.514 6.144 1.00 93.12 104 GLY A O 1
ATOM 837 N N . CYS A 1 105 ? 0.436 -12.770 4.643 1.00 97.06 105 CYS A N 1
ATOM 838 C CA . CYS A 1 105 ? 1.371 -12.012 3.824 1.00 97.06 105 CYS A CA 1
ATOM 839 C C . CYS A 1 105 ? 0.787 -10.644 3.476 1.00 97.06 105 CYS A C 1
ATOM 841 O O . CYS A 1 105 ? -0.428 -10.461 3.434 1.00 97.06 105 CYS A O 1
ATOM 843 N N . VAL A 1 106 ? 1.663 -9.694 3.169 1.00 98.38 106 VAL A N 1
ATOM 844 C CA . VAL A 1 106 ? 1.289 -8.415 2.575 1.00 98.38 106 VAL A CA 1
ATOM 845 C C . VAL A 1 106 ? 1.489 -8.514 1.066 1.00 98.38 106 VAL A C 1
ATOM 847 O O . VAL A 1 106 ? 2.610 -8.729 0.606 1.00 98.38 106 VAL A O 1
ATOM 850 N N . LEU A 1 107 ? 0.411 -8.355 0.301 1.00 98.44 107 LEU A N 1
ATOM 851 C CA . LEU A 1 107 ? 0.466 -8.086 -1.130 1.00 98.44 107 LEU A CA 1
ATOM 852 C C . LEU A 1 107 ? 0.810 -6.613 -1.325 1.00 98.44 107 LEU A C 1
ATOM 854 O O . LEU A 1 107 ? 0.062 -5.731 -0.908 1.00 98.44 107 LEU A O 1
ATOM 858 N N . HIS A 1 108 ? 1.939 -6.334 -1.953 1.00 98.44 108 HIS A N 1
ATOM 859 C CA . HIS A 1 108 ? 2.385 -4.972 -2.221 1.00 98.44 108 HIS A CA 1
ATOM 860 C C . HIS A 1 108 ? 3.261 -4.952 -3.471 1.00 98.44 108 HIS A C 1
ATOM 862 O O . HIS A 1 108 ? 3.804 -5.978 -3.873 1.00 98.44 108 HIS A O 1
ATOM 868 N N . SER A 1 109 ? 3.409 -3.779 -4.079 1.00 98.00 109 SER A N 1
ATOM 869 C CA . SER A 1 109 ? 4.339 -3.581 -5.187 1.00 98.00 109 SER A CA 1
ATOM 870 C C . SER A 1 109 ? 5.485 -2.696 -4.741 1.00 98.00 109 SER A C 1
ATOM 872 O O . SER A 1 109 ? 5.255 -1.700 -4.055 1.00 98.00 109 SER A O 1
ATOM 874 N N . ARG A 1 110 ? 6.721 -3.027 -5.119 1.00 95.56 110 ARG A N 1
ATOM 875 C CA . ARG A 1 110 ? 7.889 -2.184 -4.831 1.00 95.56 110 ARG A CA 1
ATOM 876 C C . ARG A 1 110 ? 8.899 -2.168 -5.967 1.00 95.56 110 ARG A C 1
ATOM 878 O O . ARG A 1 110 ? 9.100 -3.160 -6.672 1.00 95.56 110 ARG A O 1
ATOM 885 N N . ARG A 1 111 ? 9.604 -1.043 -6.083 1.00 94.31 111 ARG A N 1
ATOM 886 C CA . ARG A 1 111 ? 10.694 -0.855 -7.044 1.00 94.31 111 ARG A CA 1
ATOM 887 C C . ARG A 1 111 ? 11.716 -1.994 -6.936 1.00 94.31 111 ARG A C 1
ATOM 889 O O . ARG A 1 111 ? 12.133 -2.368 -5.840 1.00 94.31 111 ARG A O 1
ATOM 896 N N . GLY A 1 112 ? 12.104 -2.541 -8.086 1.00 94.12 112 GLY A N 1
ATOM 897 C CA . GLY A 1 112 ? 13.080 -3.630 -8.206 1.00 94.12 112 GLY A CA 1
ATOM 898 C C . GLY A 1 112 ? 12.528 -5.044 -7.988 1.00 94.12 112 GLY A C 1
ATOM 899 O O . GLY A 1 112 ? 13.216 -5.992 -8.350 1.00 94.12 112 GLY A O 1
ATOM 900 N N . ALA A 1 113 ? 11.315 -5.204 -7.445 1.00 95.62 113 ALA A N 1
ATOM 901 C CA . ALA A 1 113 ? 10.688 -6.518 -7.250 1.00 95.62 113 ALA A CA 1
ATOM 902 C C . ALA A 1 113 ? 9.343 -6.673 -7.978 1.00 95.62 113 ALA A C 1
ATOM 904 O O . ALA A 1 113 ? 8.972 -7.794 -8.309 1.00 95.62 113 ALA A O 1
ATOM 905 N N . GLY A 1 114 ? 8.630 -5.572 -8.235 1.00 98.06 114 GLY A N 1
ATOM 906 C CA . GLY A 1 114 ? 7.258 -5.635 -8.731 1.00 98.06 114 GLY A CA 1
ATOM 907 C C . GLY A 1 114 ? 6.273 -5.994 -7.625 1.00 98.06 114 GLY A C 1
ATOM 908 O O . GLY A 1 114 ? 6.535 -5.730 -6.446 1.00 98.06 114 GLY A O 1
ATOM 909 N N . VAL A 1 115 ? 5.148 -6.585 -8.015 1.00 98.56 115 VAL A N 1
ATOM 910 C CA . VAL A 1 115 ? 4.119 -7.084 -7.102 1.00 98.56 115 VAL A CA 1
ATOM 911 C C . VAL A 1 115 ? 4.563 -8.403 -6.474 1.00 98.56 115 VAL A C 1
ATOM 913 O O . VAL A 1 115 ? 4.865 -9.375 -7.168 1.00 98.56 115 VAL A O 1
ATOM 916 N N . VAL A 1 116 ? 4.568 -8.453 -5.145 1.00 98.00 116 VAL A N 1
ATOM 917 C CA . VAL A 1 116 ? 5.025 -9.604 -4.363 1.00 98.00 116 VAL A CA 1
ATOM 918 C C . VAL A 1 116 ? 4.142 -9.838 -3.138 1.00 98.00 116 VAL A C 1
ATOM 920 O O . VAL A 1 116 ? 3.444 -8.938 -2.669 1.00 98.00 116 VAL A O 1
ATOM 923 N N . LEU A 1 117 ? 4.215 -11.057 -2.599 1.00 97.62 117 LEU A N 1
ATOM 924 C CA . LEU A 1 117 ? 3.746 -11.392 -1.256 1.00 97.62 117 LEU A CA 1
ATOM 925 C C . LEU A 1 117 ? 4.954 -11.486 -0.322 1.00 97.62 117 LEU A C 1
ATOM 927 O O . LEU A 1 117 ? 5.834 -12.32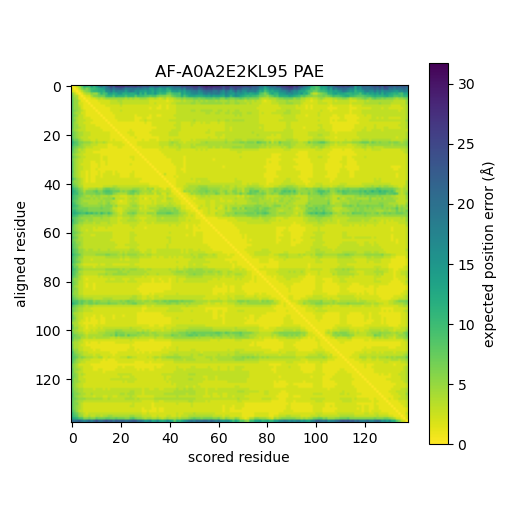7 -0.521 1.00 97.62 117 LEU A O 1
ATOM 931 N N . GLU A 1 118 ? 4.993 -10.652 0.713 1.00 97.31 118 GLU A N 1
ATOM 932 C CA . GLU A 1 118 ? 6.022 -10.719 1.755 1.00 97.31 118 GLU A CA 1
ATOM 933 C C . GLU A 1 118 ? 5.364 -10.812 3.138 1.00 97.31 118 GLU A C 1
ATOM 935 O O . GLU A 1 118 ? 4.449 -10.059 3.468 1.00 97.31 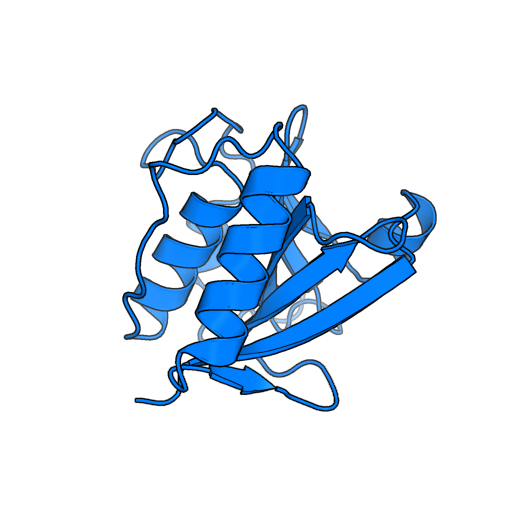118 GLU A O 1
ATOM 940 N N . ASN A 1 119 ? 5.814 -11.757 3.967 1.00 96.88 119 ASN A N 1
ATOM 941 C CA . ASN A 1 119 ? 5.364 -11.838 5.356 1.00 96.88 119 ASN A CA 1
ATOM 942 C C . ASN A 1 119 ? 6.005 -10.730 6.214 1.00 96.88 119 ASN A C 1
ATOM 944 O O . ASN A 1 119 ? 7.037 -10.153 5.857 1.00 96.88 119 ASN A O 1
ATOM 948 N N . ILE A 1 120 ? 5.409 -10.455 7.379 1.00 97.00 120 ILE A N 1
ATOM 949 C CA . ILE A 1 120 ? 5.860 -9.3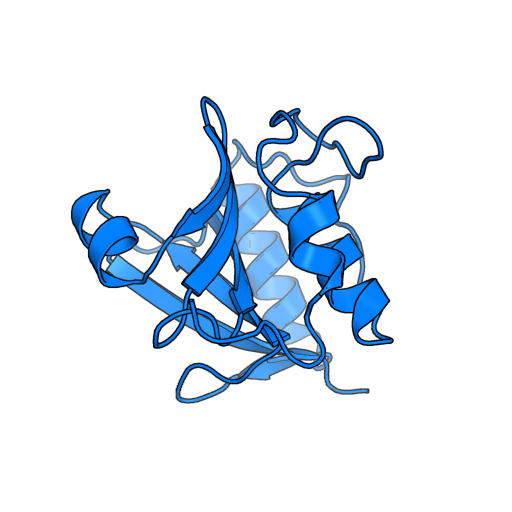85 8.287 1.00 97.00 120 ILE A CA 1
ATOM 950 C C . ILE A 1 120 ? 7.326 -9.559 8.692 1.00 97.00 120 ILE A C 1
ATOM 952 O O . ILE A 1 120 ? 8.077 -8.588 8.675 1.00 97.00 120 ILE A O 1
ATOM 956 N N . HIS A 1 121 ? 7.762 -10.787 8.983 1.00 96.44 121 HIS A N 1
ATOM 957 C CA . HIS A 1 121 ? 9.147 -11.056 9.371 1.00 96.44 121 HIS A CA 1
ATOM 958 C C . HIS A 1 121 ? 10.146 -10.647 8.274 1.00 96.44 121 HIS A C 1
ATOM 960 O O . HIS A 1 121 ? 11.149 -9.988 8.545 1.00 96.44 121 HIS A O 1
ATOM 966 N N . ARG A 1 122 ? 9.860 -10.966 7.006 1.00 96.69 122 ARG A N 1
ATOM 967 C CA . ARG A 1 122 ? 10.690 -10.558 5.864 1.00 96.69 122 ARG A CA 1
ATOM 968 C C . ARG A 1 122 ? 10.704 -9.041 5.683 1.00 96.69 122 ARG A C 1
ATOM 970 O O . ARG A 1 122 ? 11.765 -8.481 5.423 1.00 96.69 122 ARG A O 1
ATOM 977 N N . LEU A 1 123 ? 9.565 -8.374 5.865 1.00 97.56 123 LEU A N 1
ATOM 978 C CA . LEU A 1 123 ? 9.475 -6.910 5.818 1.00 97.56 123 LEU A CA 1
ATOM 979 C C . LEU A 1 123 ? 10.275 -6.258 6.958 1.00 97.56 123 LEU A C 1
ATOM 981 O O . LEU A 1 123 ? 10.962 -5.258 6.739 1.00 97.56 123 LEU A O 1
ATOM 985 N N . GLN A 1 124 ? 10.260 -6.852 8.153 1.00 97.94 124 GLN A N 1
ATOM 986 C CA . GLN A 1 124 ? 11.067 -6.413 9.293 1.00 97.94 124 GLN A CA 1
ATOM 987 C C . GLN A 1 124 ? 12.568 -6.557 9.035 1.00 97.94 124 GLN A C 1
ATOM 989 O O . GLN A 1 124 ? 13.321 -5.621 9.303 1.00 97.94 124 GLN A O 1
ATOM 994 N N . LEU A 1 125 ? 13.006 -7.667 8.431 1.00 97.44 125 LEU A N 1
ATOM 995 C CA . LEU A 1 125 ? 14.399 -7.842 7.997 1.00 97.44 125 LEU A CA 1
ATOM 996 C C . LEU A 1 125 ? 14.822 -6.814 6.932 1.00 97.44 125 LEU A C 1
ATOM 998 O O . LEU A 1 125 ? 15.992 -6.451 6.861 1.00 97.44 125 LEU A O 1
ATOM 1002 N N . GLN A 1 126 ? 13.878 -6.298 6.139 1.00 95.50 126 GLN A N 1
ATOM 1003 C CA . GLN A 1 126 ? 14.096 -5.190 5.195 1.00 95.50 126 GLN A CA 1
ATOM 1004 C C . GLN A 1 126 ? 14.021 -3.797 5.854 1.00 95.50 126 GLN A C 1
ATOM 1006 O O . GLN A 1 126 ? 14.123 -2.765 5.180 1.00 95.50 126 GLN A O 1
ATOM 1011 N N . GLY A 1 127 ? 13.855 -3.752 7.177 1.00 97.38 127 GLY A N 1
ATOM 1012 C CA . GLY A 1 127 ? 13.889 -2.544 7.991 1.00 97.38 127 GLY A CA 1
ATOM 1013 C C . GLY A 1 127 ? 12.531 -1.905 8.271 1.00 97.38 127 GLY A C 1
ATOM 1014 O O . GLY A 1 127 ? 12.519 -0.844 8.895 1.00 97.38 127 GLY A O 1
ATOM 1015 N N . MET A 1 128 ? 11.405 -2.493 7.845 1.00 97.50 128 MET A N 1
ATOM 1016 C CA . MET A 1 128 ? 10.078 -2.014 8.256 1.00 97.50 128 MET A CA 1
ATOM 1017 C C . MET A 1 128 ? 9.879 -2.260 9.755 1.00 97.50 128 MET A C 1
ATOM 1019 O O . MET A 1 128 ? 10.092 -3.361 10.252 1.00 97.50 128 MET A O 1
ATOM 1023 N N . LYS A 1 129 ? 9.477 -1.230 10.496 1.00 97.19 129 LYS A N 1
ATOM 1024 C CA . LYS A 1 129 ? 9.350 -1.273 11.963 1.00 97.19 129 LYS A CA 1
ATOM 1025 C C . LYS A 1 129 ? 7.917 -1.107 12.441 1.00 97.19 129 LYS A C 1
ATOM 1027 O O . LYS A 1 129 ? 7.571 -1.617 13.500 1.00 97.19 129 LYS A O 1
ATOM 1032 N N . LYS A 1 130 ? 7.103 -0.379 11.679 1.00 97.38 130 LYS A N 1
ATOM 1033 C CA . LYS A 1 130 ? 5.724 -0.048 12.022 1.00 97.38 130 LYS A CA 1
ATOM 1034 C C . LYS A 1 130 ? 4.782 -0.626 10.976 1.00 97.38 130 LYS A C 1
ATOM 1036 O O . LYS A 1 130 ? 5.016 -0.444 9.781 1.00 97.38 130 LYS A O 1
ATOM 1041 N N . PHE A 1 131 ? 3.723 -1.266 11.461 1.00 98.25 131 PHE A N 1
ATOM 1042 C CA . PHE A 1 131 ? 2.626 -1.808 10.672 1.00 98.25 131 PHE A CA 1
ATOM 1043 C C . PHE A 1 131 ? 1.319 -1.358 11.314 1.00 98.25 131 PHE A C 1
ATOM 1045 O O . PHE A 1 131 ? 1.141 -1.539 12.518 1.00 98.25 131 PHE A O 1
ATOM 1052 N N . GLU A 1 132 ? 0.424 -0.773 10.530 1.00 98.31 132 GLU A N 1
ATOM 1053 C CA . GLU A 1 132 ? -0.952 -0.518 10.953 1.00 98.31 132 GLU A CA 1
ATOM 1054 C C . GLU A 1 132 ? -1.927 -1.145 9.966 1.00 98.31 132 GLU A C 1
ATOM 1056 O O . GLU A 1 132 ? -1.662 -1.176 8.764 1.00 98.31 132 GLU A O 1
ATOM 1061 N N . TYR A 1 133 ? -3.053 -1.625 10.485 1.00 98.50 133 TYR A N 1
ATOM 1062 C CA . TYR A 1 133 ? -4.052 -2.370 9.731 1.00 98.50 133 TYR A CA 1
ATOM 1063 C C . TYR A 1 133 ? -5.356 -1.583 9.698 1.00 98.50 133 TYR A C 1
ATOM 1065 O O . TYR A 1 133 ? -5.832 -1.134 10.741 1.00 98.50 133 TYR A O 1
ATOM 1073 N N . TRP A 1 134 ? -5.934 -1.432 8.512 1.00 98.12 134 TRP A N 1
ATOM 1074 C CA . TRP A 1 134 ? -7.105 -0.593 8.288 1.00 98.12 134 TRP A CA 1
ATOM 1075 C C . TRP A 1 134 ? -8.098 -1.294 7.367 1.00 98.12 134 TRP A C 1
ATOM 1077 O O . TRP A 1 134 ? -7.706 -1.964 6.415 1.00 98.12 134 TRP A O 1
ATOM 1087 N N . LEU A 1 135 ? -9.390 -1.144 7.642 1.00 96.00 135 LEU A N 1
ATOM 1088 C CA . LEU A 1 135 ? -10.454 -1.568 6.732 1.00 96.00 135 LEU A CA 1
ATOM 1089 C C . LEU A 1 135 ? -11.298 -0.368 6.316 1.00 96.00 135 LEU A C 1
ATOM 1091 O O . LEU A 1 135 ? -11.560 0.484 7.169 1.00 96.00 135 LEU A O 1
ATOM 1095 N N . PRO A 1 136 ? -11.767 -0.329 5.061 1.00 92.56 136 PRO A N 1
ATOM 1096 C CA . PRO A 1 136 ? -12.741 0.663 4.652 1.00 92.56 136 PRO A CA 1
ATOM 1097 C C . PRO A 1 136 ? -14.042 0.463 5.442 1.00 92.56 136 PRO A C 1
ATOM 1099 O O . PRO A 1 136 ? -14.524 -0.660 5.630 1.00 92.56 136 PRO A O 1
ATOM 1102 N N . VAL A 1 137 ? -14.591 1.564 5.934 1.00 88.12 137 VAL A N 1
ATOM 1103 C CA . VAL A 1 137 ? -15.935 1.669 6.496 1.00 88.12 137 VAL A CA 1
ATOM 1104 C C . VAL A 1 137 ? -16.830 2.055 5.326 1.00 88.12 137 VAL A C 1
ATOM 1106 O O . VAL A 1 137 ? -16.526 3.005 4.615 1.00 88.12 137 VAL A O 1
ATOM 1109 N N . ARG A 1 138 ? -17.857 1.248 5.061 1.00 65.19 138 ARG A N 1
ATOM 1110 C CA . ARG A 1 138 ? -18.809 1.518 3.976 1.00 65.19 138 ARG A CA 1
ATOM 1111 C C . ARG A 1 138 ? -19.555 2.826 4.186 1.00 65.19 138 ARG A C 1
ATOM 1113 O O . ARG A 1 138 ? -19.897 3.092 5.361 1.00 65.19 138 ARG A O 1
#

Sequence (138 aa):
MEPLEGFEWVQEYLYLPWEKYATGPHSYDCFGVVYKGLGHLGCLPDRHLEVDGDDWALFHNTVLAEQESGNWRQLQGPVPGAVVLMSKARMFHHVGLWVPHNGGCVLHSRRGAGVVLENIHRLQLQGMKKFEYWLPVR

Secondary structure (DSSP, 8-state):
----TT-GGGGGTTTPPP-TT-BSSS-B-HHHHHHHHHHHTT------TT--TT-HHHHHHHHHHHHHTSSEEEESS--TT-EEEEESSSS--EEEEEE-STT-EEEEEETTTEEEEE-HHHHHHTT--EEEEEEE--

Radius of gyration: 13.66 Å; Cα contacts (8 Å, |Δi|>4): 268; chains: 1; bounding box: 33×38×34 Å

Foldseek 3Di:
DPDQVLQNCLVLFAQQADDWLDQDDRADAFLNQLQVLVVSVVDHDDSPSVDGLVPQVSVQVVVVVVVVVPQKDWDPDDDAQWKKFWDLDDTTRGIFGWTPPPNIWTFGQDHPRTTDTHHPVRVVVVRIDDIITMDGDD

pLDDT: mean 94.12, std 7.02, range [55.69, 98.62]